Protein AF-A0A3M1UAF1-F1 (afdb_monomer_lite)

Secondary structure (DSSP, 8-state):
-PPPEESSSSTTSPEEE-SS-EEETTTEEEETTEEEEEEE-SS-EEEEE-TTS-EEEEEEE-TTS-EEEEEE---SS--TTGGGT-EEETTTTEEEETTEEEEPPPP-

pLDDT: mean 83.95, std 17.04, range [37.44, 98.62]

Structure (mmCIF, N/CA/C/O backbone):
data_AF-A0A3M1UAF1-F1
#
_entry.id   AF-A0A3M1UAF1-F1
#
loop_
_atom_site.group_PDB
_atom_site.id
_atom_site.type_symbol
_atom_site.label_atom_id
_atom_site.label_alt_id
_atom_site.label_comp_id
_atom_site.label_asym_id
_atom_site.label_entity_id
_atom_site.label_seq_id
_atom_site.pdbx_PDB_ins_code
_atom_site.Cartn_x
_atom_site.Cartn_y
_atom_site.Cartn_z
_atom_site.occupancy
_atom_site.B_iso_or_equiv
_atom_site.auth_seq_id
_atom_site.auth_comp_id
_atom_site.auth_asym_id
_atom_site.auth_atom_id
_atom_site.pdbx_PDB_model_num
ATOM 1 N N . THR A 1 1 ? 6.257 -16.976 -0.285 1.00 56.66 1 THR A N 1
ATOM 2 C CA . THR A 1 1 ? 7.439 -16.111 -0.094 1.00 56.66 1 THR A CA 1
ATOM 3 C C . THR A 1 1 ? 7.400 -14.972 -1.084 1.00 56.66 1 THR A C 1
ATOM 5 O O . THR A 1 1 ? 7.492 -15.222 -2.279 1.00 56.66 1 THR A O 1
ATOM 8 N N . THR A 1 2 ? 7.241 -13.743 -0.602 1.00 72.31 2 THR A N 1
ATOM 9 C CA . THR A 1 2 ? 7.283 -12.534 -1.438 1.00 72.31 2 THR A CA 1
ATOM 10 C C . THR A 1 2 ? 8.736 -12.099 -1.635 1.00 72.31 2 THR A C 1
ATOM 12 O O . THR A 1 2 ? 9.455 -11.899 -0.656 1.00 72.31 2 THR A O 1
ATOM 15 N N . THR A 1 3 ? 9.180 -11.955 -2.885 1.00 83.88 3 THR A N 1
ATOM 16 C CA . THR A 1 3 ? 10.524 -11.450 -3.217 1.00 83.88 3 THR A CA 1
ATOM 17 C C . THR A 1 3 ? 10.426 -9.987 -3.621 1.00 83.88 3 THR A C 1
ATOM 19 O O . THR A 1 3 ? 9.694 -9.664 -4.550 1.00 83.88 3 THR A O 1
ATOM 22 N N . TYR A 1 4 ? 11.177 -9.116 -2.946 1.00 88.12 4 TYR A N 1
ATOM 23 C CA . TYR A 1 4 ? 11.185 -7.675 -3.204 1.00 88.12 4 TYR A CA 1
ATOM 24 C C . TYR A 1 4 ? 12.407 -7.252 -4.023 1.00 88.12 4 TYR A C 1
ATOM 26 O O . TYR A 1 4 ? 13.543 -7.514 -3.626 1.00 88.12 4 TYR A O 1
ATOM 34 N N . LEU A 1 5 ? 12.176 -6.525 -5.117 1.00 92.50 5 LEU A N 1
ATOM 35 C CA . LEU A 1 5 ? 13.202 -5.792 -5.854 1.00 92.50 5 LEU A CA 1
ATOM 36 C C . LEU A 1 5 ? 13.309 -4.375 -5.283 1.00 92.50 5 LEU A C 1
ATOM 38 O O . LEU A 1 5 ? 12.310 -3.657 -5.186 1.00 92.50 5 LEU A O 1
ATOM 42 N N . ARG A 1 6 ? 14.522 -3.962 -4.914 1.00 93.38 6 ARG A N 1
ATOM 43 C CA . ARG A 1 6 ? 14.787 -2.667 -4.275 1.00 93.38 6 ARG A CA 1
ATOM 44 C C . ARG A 1 6 ? 15.761 -1.828 -5.084 1.00 93.38 6 ARG A C 1
ATOM 46 O O . ARG A 1 6 ? 16.711 -2.354 -5.657 1.00 93.38 6 ARG A O 1
ATOM 53 N N . ASN A 1 7 ? 15.548 -0.516 -5.070 1.00 92.25 7 ASN A N 1
ATOM 54 C CA . ASN A 1 7 ? 16.503 0.452 -5.591 1.00 92.25 7 ASN A CA 1
ATOM 55 C C . ASN A 1 7 ? 17.486 0.860 -4.483 1.00 92.25 7 ASN A C 1
ATOM 57 O O . ASN A 1 7 ? 17.288 1.861 -3.794 1.00 92.25 7 ASN A O 1
ATOM 61 N N . GLY A 1 8 ? 18.510 0.034 -4.273 1.00 90.31 8 GLY A N 1
ATOM 62 C CA . GLY A 1 8 ? 19.565 0.262 -3.287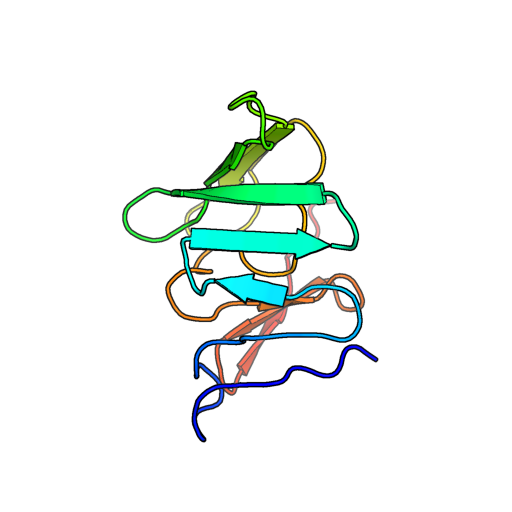 1.00 90.31 8 GLY A CA 1
ATOM 63 C C . GLY A 1 8 ? 19.866 -0.966 -2.433 1.00 90.31 8 GLY A C 1
ATOM 64 O O . GLY A 1 8 ? 19.181 -1.983 -2.498 1.00 90.31 8 GLY A O 1
ATOM 65 N N . THR A 1 9 ? 20.911 -0.859 -1.615 1.00 85.25 9 THR A N 1
ATOM 66 C CA . THR A 1 9 ? 21.438 -1.961 -0.790 1.00 85.25 9 THR A CA 1
ATOM 67 C C . THR A 1 9 ? 20.886 -1.981 0.637 1.00 85.25 9 THR A C 1
ATOM 69 O O . THR A 1 9 ? 21.045 -2.969 1.349 1.00 85.25 9 THR A O 1
ATOM 72 N N . SER A 1 10 ? 20.231 -0.900 1.072 1.00 85.38 10 SER A N 1
ATOM 73 C CA . SER A 1 10 ? 19.632 -0.809 2.406 1.00 85.38 10 SER A CA 1
ATOM 74 C C . SER A 1 10 ? 18.395 -1.702 2.535 1.00 85.38 10 SER A C 1
ATOM 76 O O . SER A 1 10 ? 17.584 -1.813 1.618 1.00 85.38 10 SER A O 1
ATOM 78 N N . VAL A 1 11 ? 18.172 -2.267 3.722 1.00 80.12 11 VAL A N 1
ATOM 79 C CA . VAL A 1 11 ? 16.952 -3.033 4.043 1.00 80.12 11 VAL A CA 1
ATOM 80 C C . VAL A 1 11 ? 15.676 -2.184 4.010 1.00 80.12 11 VAL A C 1
ATOM 82 O O . VAL A 1 11 ? 14.580 -2.719 3.862 1.00 80.12 11 VAL A O 1
ATOM 85 N N . VAL A 1 12 ? 15.808 -0.858 4.111 1.00 84.06 12 VAL A N 1
ATOM 86 C CA . VAL A 1 12 ? 14.712 0.110 3.928 1.00 84.06 12 VAL A CA 1
ATOM 87 C C . VAL A 1 12 ? 14.792 0.825 2.580 1.00 84.06 12 VAL A C 1
ATOM 89 O O . VAL A 1 12 ? 14.063 1.787 2.355 1.00 84.06 12 VAL A O 1
ATOM 92 N N . ALA A 1 13 ? 15.659 0.364 1.670 1.00 89.50 13 ALA A N 1
ATOM 93 C CA . ALA A 1 13 ? 15.721 0.916 0.326 1.00 89.50 13 ALA A CA 1
ATOM 94 C C . ALA A 1 13 ? 14.343 0.803 -0.348 1.00 89.50 13 ALA A C 1
ATOM 96 O O . ALA A 1 13 ? 13.652 -0.212 -0.140 1.00 89.50 13 ALA A O 1
ATOM 97 N N . PRO A 1 14 ? 13.955 1.814 -1.149 1.00 91.75 14 PRO A N 1
ATOM 98 C CA . PRO A 1 14 ? 12.681 1.830 -1.844 1.00 91.75 14 PRO A CA 1
ATOM 99 C C . PRO A 1 14 ? 12.443 0.528 -2.605 1.00 91.75 14 PRO A C 1
ATOM 101 O O . PRO A 1 14 ? 13.267 0.111 -3.421 1.00 91.75 14 PRO A O 1
ATOM 104 N N . VAL A 1 15 ? 11.315 -0.120 -2.326 1.00 92.56 15 VAL A N 1
ATOM 105 C CA . VAL A 1 15 ? 10.859 -1.284 -3.087 1.00 92.56 15 VAL A CA 1
ATOM 106 C C . VAL A 1 15 ? 10.242 -0.776 -4.379 1.00 92.56 15 VAL A C 1
ATOM 108 O O . VAL A 1 15 ? 9.367 0.081 -4.339 1.00 92.56 15 VAL A O 1
ATOM 111 N N . ILE A 1 16 ? 10.703 -1.303 -5.509 1.00 95.19 16 ILE A N 1
ATOM 112 C CA . ILE A 1 16 ? 10.212 -0.939 -6.844 1.00 95.19 16 ILE A CA 1
ATOM 113 C C . ILE A 1 16 ? 9.334 -2.034 -7.454 1.00 95.19 16 ILE A C 1
ATOM 115 O O . ILE A 1 16 ? 8.499 -1.743 -8.308 1.00 95.19 16 ILE A O 1
ATOM 119 N N . ALA A 1 17 ? 9.464 -3.279 -6.989 1.00 94.88 17 ALA A N 1
ATOM 120 C CA . ALA A 1 17 ? 8.571 -4.370 -7.366 1.00 94.88 17 ALA A CA 1
ATOM 121 C C . ALA A 1 17 ? 8.558 -5.494 -6.320 1.00 94.88 17 ALA A C 1
ATOM 123 O O . ALA A 1 17 ? 9.515 -5.662 -5.560 1.00 94.88 17 ALA A O 1
ATOM 124 N N . ASP A 1 18 ? 7.491 -6.286 -6.328 1.00 92.75 18 ASP A N 1
ATOM 125 C CA . ASP A 1 18 ? 7.437 -7.620 -5.734 1.00 92.75 18 ASP A CA 1
ATOM 126 C C . ASP A 1 18 ? 6.875 -8.648 -6.732 1.00 92.75 18 ASP A C 1
ATOM 128 O O . ASP A 1 18 ? 6.740 -8.359 -7.921 1.00 92.75 18 ASP A O 1
ATOM 132 N N . SER A 1 19 ? 6.559 -9.862 -6.272 1.00 90.81 19 SER A N 1
ATOM 133 C CA . SER A 1 19 ? 6.025 -10.930 -7.127 1.00 90.81 19 SER A CA 1
ATOM 134 C C . SER A 1 19 ? 4.641 -10.646 -7.731 1.00 90.81 19 SER A C 1
ATOM 136 O O . SER A 1 19 ? 4.202 -11.403 -8.591 1.00 90.81 19 SER A O 1
ATOM 138 N N . GLY A 1 20 ? 3.932 -9.602 -7.293 1.00 91.69 20 GLY A N 1
ATOM 139 C CA . GLY A 1 20 ? 2.594 -9.253 -7.772 1.00 91.69 20 GLY A CA 1
ATOM 140 C C . GLY A 1 20 ? 2.358 -7.773 -8.085 1.00 91.69 20 GLY A C 1
ATOM 141 O O . GLY A 1 20 ? 1.349 -7.471 -8.719 1.00 91.69 20 GLY A O 1
ATOM 142 N N . ALA A 1 21 ? 3.229 -6.851 -7.677 1.00 95.44 21 ALA A N 1
ATOM 143 C CA . ALA A 1 21 ? 3.038 -5.421 -7.889 1.00 95.44 21 ALA A CA 1
ATOM 144 C C . ALA A 1 21 ? 4.323 -4.677 -8.267 1.00 95.44 21 ALA A C 1
ATOM 146 O O . ALA A 1 21 ? 5.425 -5.022 -7.845 1.00 95.44 21 ALA A O 1
ATOM 147 N N . THR A 1 22 ? 4.152 -3.601 -9.035 1.00 97.06 22 THR A N 1
ATOM 148 C CA . THR A 1 22 ? 5.169 -2.566 -9.261 1.00 97.06 22 THR A CA 1
ATOM 149 C C . THR A 1 22 ? 4.838 -1.338 -8.429 1.00 97.06 22 THR A C 1
ATOM 151 O O . THR A 1 22 ? 3.672 -0.942 -8.361 1.00 97.06 22 THR A O 1
ATOM 154 N N . TYR A 1 23 ? 5.851 -0.702 -7.852 1.00 96.31 23 TYR A N 1
ATOM 155 C CA . TYR A 1 23 ? 5.685 0.403 -6.915 1.00 96.31 23 TYR A CA 1
ATOM 156 C C . TYR A 1 23 ? 6.307 1.687 -7.460 1.00 96.31 23 TYR A C 1
ATOM 158 O O . TYR A 1 23 ? 7.432 1.681 -7.956 1.00 96.31 23 TYR A O 1
ATOM 166 N N . THR A 1 24 ? 5.591 2.801 -7.300 1.00 96.56 24 THR A N 1
ATOM 167 C CA . THR A 1 24 ? 6.194 4.138 -7.265 1.00 96.56 24 THR A CA 1
ATOM 168 C C . THR A 1 24 ? 6.369 4.482 -5.788 1.00 96.56 24 THR A C 1
ATOM 170 O O . THR A 1 24 ? 5.372 4.789 -5.124 1.00 96.56 24 THR A O 1
ATOM 173 N N . PRO A 1 25 ? 7.587 4.360 -5.225 1.00 93.12 25 PRO A N 1
ATOM 174 C CA . PRO A 1 25 ? 7.779 4.372 -3.782 1.00 93.12 25 PRO A CA 1
ATOM 175 C C . PRO A 1 25 ? 7.172 5.600 -3.112 1.00 93.12 25 PRO A C 1
ATOM 177 O O . PRO A 1 25 ? 7.459 6.738 -3.473 1.00 93.12 25 PRO A O 1
ATOM 180 N N . GLY A 1 26 ? 6.319 5.345 -2.125 1.00 92.00 26 GLY A N 1
ATOM 181 C CA . GLY A 1 26 ? 5.642 6.377 -1.353 1.00 92.00 26 GLY A CA 1
ATOM 182 C C . GLY A 1 26 ? 4.519 7.128 -2.079 1.00 92.00 26 GLY A C 1
ATOM 183 O O . GLY A 1 26 ? 3.992 8.082 -1.515 1.00 92.00 26 GLY A O 1
ATOM 184 N N . VAL A 1 27 ? 4.155 6.705 -3.293 1.00 95.69 27 VAL A N 1
ATOM 185 C CA . VAL A 1 27 ? 3.109 7.332 -4.114 1.00 95.69 27 VAL A CA 1
ATOM 186 C C . VAL A 1 27 ? 2.010 6.334 -4.460 1.00 95.69 27 VAL A C 1
ATOM 188 O O . VAL A 1 27 ? 0.833 6.623 -4.261 1.00 95.69 27 VAL A O 1
ATOM 191 N N . SER A 1 28 ? 2.366 5.169 -5.002 1.00 97.31 28 SER A N 1
ATOM 192 C CA . SER A 1 28 ? 1.376 4.212 -5.497 1.00 97.31 28 SER A CA 1
ATOM 193 C C . SER A 1 28 ? 1.940 2.809 -5.695 1.00 97.31 28 SER A C 1
ATOM 195 O O . SER A 1 28 ? 3.154 2.599 -5.781 1.00 97.31 28 SER A O 1
ATOM 197 N N . GLU A 1 29 ? 1.032 1.851 -5.849 1.00 97.56 29 GLU A N 1
ATOM 198 C CA . GLU A 1 29 ? 1.318 0.542 -6.430 1.00 97.56 29 GLU A CA 1
ATOM 199 C C . GLU A 1 29 ? 0.391 0.239 -7.601 1.00 97.56 29 GLU A C 1
ATOM 201 O O . GLU A 1 29 ? -0.715 0.778 -7.715 1.00 97.56 29 GLU A O 1
ATOM 206 N N . ARG A 1 30 ? 0.832 -0.696 -8.439 1.00 97.88 30 ARG A N 1
ATOM 207 C CA . ARG A 1 30 ? 0.023 -1.296 -9.491 1.00 97.88 30 ARG A CA 1
ATOM 208 C C . ARG A 1 30 ? 0.137 -2.813 -9.446 1.00 97.88 30 ARG A C 1
ATOM 210 O O . ARG A 1 30 ? 1.233 -3.351 -9.588 1.00 97.88 30 ARG A O 1
ATOM 217 N N . ARG A 1 31 ? -1.005 -3.485 -9.291 1.00 95.50 31 ARG A N 1
ATOM 218 C CA . ARG A 1 31 ? -1.156 -4.947 -9.264 1.00 95.50 31 ARG A CA 1
ATOM 219 C C . ARG A 1 31 ? -2.010 -5.366 -10.457 1.00 95.50 31 ARG A C 1
ATOM 221 O O . ARG A 1 31 ? -3.215 -5.120 -10.490 1.00 95.50 31 ARG A O 1
ATOM 228 N N . GLY A 1 32 ? -1.373 -5.930 -11.483 1.00 94.50 32 GLY A N 1
ATOM 229 C CA . GLY A 1 32 ? -2.018 -6.147 -12.782 1.00 94.50 32 GLY A CA 1
ATOM 230 C C . GLY A 1 32 ? -2.450 -4.822 -13.426 1.00 94.50 32 GLY A C 1
ATOM 231 O O . GLY A 1 32 ? -1.617 -3.956 -13.695 1.00 94.50 32 GLY A O 1
ATOM 232 N N . SER A 1 33 ? -3.750 -4.649 -13.675 1.00 94.75 33 SER A N 1
ATOM 233 C CA . SER A 1 33 ? -4.321 -3.402 -14.208 1.00 94.75 33 SER A CA 1
ATOM 234 C C . SER A 1 33 ? -4.755 -2.403 -13.129 1.00 94.75 33 SER A C 1
ATOM 236 O O . SER A 1 33 ? -4.991 -1.243 -13.459 1.00 94.75 33 SER A O 1
ATOM 238 N N . ALA A 1 34 ? -4.837 -2.816 -11.861 1.00 96.62 34 ALA A N 1
ATOM 239 C CA . ALA A 1 34 ? -5.350 -1.986 -10.777 1.00 96.62 34 ALA A CA 1
ATOM 240 C C . ALA A 1 34 ? -4.242 -1.137 -10.137 1.00 96.62 34 ALA A C 1
ATOM 242 O 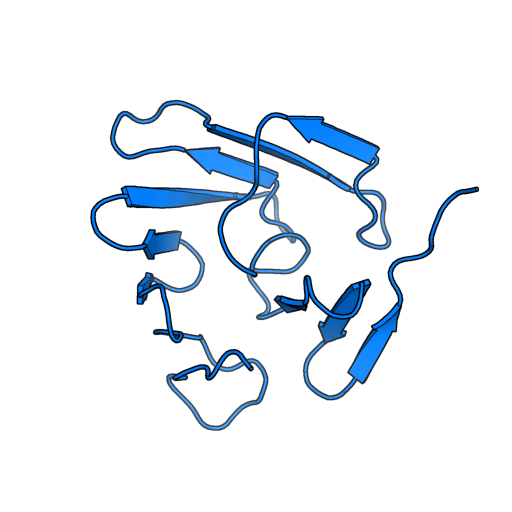O . ALA A 1 34 ? -3.270 -1.682 -9.613 1.00 96.62 34 ALA A O 1
ATOM 243 N N . SER A 1 35 ? -4.421 0.187 -10.135 1.00 97.75 35 SER A N 1
ATOM 244 C CA . SER A 1 35 ? -3.548 1.140 -9.433 1.00 97.75 35 SER A CA 1
ATOM 245 C C . SER A 1 35 ? -4.193 1.618 -8.138 1.00 97.75 35 SER A C 1
ATOM 247 O O . SER A 1 35 ? -5.393 1.917 -8.135 1.00 97.75 35 SER A O 1
ATOM 249 N N . ARG A 1 36 ? -3.402 1.677 -7.059 1.00 98.19 36 ARG A N 1
ATOM 250 C CA . ARG A 1 36 ? -3.770 2.194 -5.727 1.00 98.19 36 ARG A CA 1
ATOM 251 C C . ARG A 1 36 ? -2.804 3.320 -5.383 1.00 98.19 36 ARG A C 1
ATOM 253 O O . ARG A 1 36 ? -1.593 3.116 -5.433 1.00 98.19 36 ARG A O 1
ATOM 260 N N . PHE A 1 37 ? -3.336 4.495 -5.074 1.00 98.31 37 PHE A N 1
ATOM 261 C CA . PHE A 1 37 ? -2.556 5.682 -4.719 1.00 98.31 37 PHE A CA 1
ATOM 262 C C . PHE A 1 37 ? -2.609 5.896 -3.215 1.00 98.31 37 PHE A C 1
ATOM 264 O O . PHE A 1 37 ? -3.684 5.807 -2.630 1.00 98.31 37 PHE A O 1
ATOM 271 N N . TYR A 1 38 ? -1.456 6.145 -2.604 1.00 97.44 38 TYR A N 1
ATOM 272 C CA . TYR A 1 38 ? -1.312 6.231 -1.159 1.00 97.44 38 TYR A CA 1
ATOM 273 C C . TYR A 1 38 ? -1.461 7.671 -0.674 1.00 97.44 38 TYR A C 1
ATOM 275 O O . TYR A 1 38 ? -0.737 8.562 -1.118 1.00 97.44 38 TYR A O 1
ATOM 283 N N . HIS A 1 39 ? -2.335 7.875 0.308 1.00 96.81 39 HIS A N 1
ATOM 284 C CA . HIS A 1 39 ? -2.500 9.144 1.013 1.00 96.81 39 HIS A CA 1
ATOM 285 C C . HIS A 1 39 ? -2.166 8.945 2.480 1.00 96.81 39 HIS A C 1
ATOM 287 O O . HIS A 1 39 ? -2.412 7.881 3.054 1.00 96.81 39 HIS A O 1
ATOM 293 N N . GLY A 1 40 ? -1.536 9.943 3.086 1.00 94.31 40 GLY A N 1
ATOM 294 C CA . GLY A 1 40 ? -0.908 9.758 4.380 1.00 94.31 40 GLY A CA 1
ATOM 295 C C . GLY A 1 40 ? -0.772 11.024 5.196 1.00 94.31 40 GLY A C 1
ATOM 296 O O . GLY A 1 40 ? -0.671 12.126 4.657 1.00 94.31 40 GLY A O 1
ATOM 297 N N . ASP A 1 41 ? -0.689 10.817 6.504 1.00 89.44 41 ASP A N 1
ATOM 298 C CA . ASP A 1 41 ? -0.205 11.815 7.443 1.00 89.44 41 ASP A CA 1
ATOM 299 C C . ASP A 1 41 ? 1.335 11.948 7.339 1.00 89.44 41 ASP A C 1
ATOM 301 O O . ASP A 1 41 ? 1.986 11.451 6.407 1.00 89.44 41 ASP A O 1
ATOM 305 N N . ILE A 1 42 ? 1.946 12.653 8.291 1.00 86.81 42 ILE A N 1
ATOM 306 C CA . ILE A 1 42 ? 3.403 12.857 8.341 1.00 86.81 42 ILE A CA 1
ATOM 307 C C . ILE A 1 42 ? 4.165 11.519 8.362 1.00 86.81 42 ILE A C 1
ATOM 309 O O . ILE A 1 42 ? 5.258 11.415 7.803 1.00 86.81 42 ILE A O 1
ATOM 313 N N . LYS A 1 43 ? 3.598 10.488 8.988 1.00 87.12 43 LYS A N 1
ATOM 314 C CA . LYS A 1 43 ? 4.248 9.214 9.280 1.00 87.12 43 LYS A CA 1
ATOM 315 C C . LYS A 1 43 ? 3.663 8.012 8.536 1.00 87.12 43 LYS A C 1
ATOM 317 O O . LYS A 1 43 ? 4.416 7.111 8.162 1.00 87.12 43 LYS A O 1
ATOM 322 N N . ASN A 1 44 ? 2.351 7.950 8.360 1.00 91.12 44 ASN A N 1
ATOM 323 C CA . ASN A 1 44 ? 1.633 6.750 7.942 1.00 91.12 44 ASN A CA 1
ATOM 324 C C . ASN A 1 44 ? 0.865 6.996 6.652 1.00 91.12 44 ASN A C 1
ATOM 326 O O . ASN A 1 44 ? 0.356 8.092 6.435 1.00 91.12 44 ASN A O 1
ATOM 330 N N . PHE A 1 45 ? 0.708 5.951 5.844 1.00 94.94 45 PHE A N 1
ATOM 331 C CA . PHE A 1 45 ? -0.370 5.934 4.865 1.00 94.94 45 PHE A CA 1
ATOM 332 C C . PHE A 1 45 ? -1.665 5.511 5.554 1.00 94.94 45 PHE A C 1
ATOM 334 O O . PHE A 1 45 ? -1.693 4.502 6.264 1.00 94.94 45 PHE A O 1
ATOM 341 N N . VAL A 1 46 ? -2.706 6.317 5.369 1.00 96.06 46 VAL A N 1
ATOM 342 C CA . VAL A 1 46 ? -4.009 6.175 6.025 1.00 96.06 46 VAL A CA 1
ATOM 343 C C . VAL A 1 46 ? -5.140 5.959 5.031 1.00 96.06 46 VAL A C 1
ATOM 345 O O . VAL A 1 46 ? -6.177 5.447 5.427 1.00 96.06 46 VAL A O 1
ATOM 348 N N . GLU A 1 47 ? -4.961 6.272 3.745 1.00 97.62 47 GLU A N 1
ATOM 349 C CA . GLU A 1 47 ? -5.996 6.051 2.729 1.00 97.62 47 GLU A CA 1
ATOM 350 C C . GLU A 1 47 ? -5.407 5.576 1.398 1.00 97.62 47 GLU A C 1
ATOM 352 O O . GLU A 1 47 ? -4.254 5.862 1.060 1.00 97.62 47 GLU A O 1
ATOM 357 N N . GLN A 1 48 ? -6.230 4.855 0.637 1.00 98.31 48 GLN A N 1
ATOM 358 C CA . GLN A 1 48 ? -5.971 4.478 -0.745 1.00 98.31 48 GLN A CA 1
ATOM 359 C C . GLN A 1 48 ? -7.096 4.941 -1.650 1.00 98.31 48 GLN A C 1
ATOM 361 O O . GLN A 1 48 ? -8.264 4.669 -1.371 1.00 98.31 48 GLN A O 1
ATOM 366 N N . THR A 1 49 ? -6.731 5.539 -2.781 1.00 98.62 49 THR A N 1
ATOM 367 C CA . THR A 1 49 ? -7.671 5.776 -3.880 1.00 98.62 49 THR A CA 1
ATOM 368 C C . THR A 1 49 ? -7.386 4.877 -5.074 1.00 98.62 49 THR A C 1
ATOM 370 O O . THR A 1 49 ? -6.245 4.465 -5.303 1.00 98.62 49 THR A O 1
ATOM 373 N N . ASP A 1 50 ? -8.419 4.573 -5.856 1.00 98.25 50 ASP A N 1
ATOM 374 C CA . ASP A 1 50 ? -8.266 3.928 -7.159 1.00 98.25 50 ASP A CA 1
ATOM 375 C C . ASP A 1 50 ? -7.957 4.932 -8.286 1.00 98.25 50 ASP A C 1
ATOM 377 O O . ASP A 1 50 ? -7.746 6.124 -8.056 1.00 98.25 50 ASP A O 1
ATOM 381 N N . SER A 1 51 ? -7.917 4.446 -9.530 1.00 97.50 51 SER A N 1
ATOM 382 C CA . SER A 1 51 ? -7.660 5.264 -10.722 1.00 97.50 51 SER A CA 1
ATOM 383 C C . SER A 1 51 ? -8.754 6.281 -11.050 1.00 97.50 51 SER A C 1
ATOM 385 O O . SER A 1 51 ? -8.504 7.178 -11.847 1.00 97.50 51 SER A O 1
ATOM 387 N N . SER A 1 52 ? -9.946 6.151 -10.467 1.00 97.69 52 SER A N 1
ATOM 388 C CA . SER A 1 52 ? -11.033 7.130 -10.580 1.00 97.69 52 SER A CA 1
ATOM 389 C C . SER A 1 52 ? -11.036 8.157 -9.440 1.00 97.69 52 SER A C 1
ATOM 391 O O . SER A 1 52 ? -11.909 9.022 -9.387 1.00 97.69 52 SER A O 1
ATOM 393 N N . GLY A 1 53 ? -10.059 8.077 -8.530 1.00 97.44 53 GLY A N 1
ATOM 394 C CA . GLY A 1 53 ? -9.934 8.962 -7.373 1.00 97.44 53 GLY A CA 1
ATOM 395 C C . GLY A 1 53 ? -10.884 8.617 -6.226 1.00 97.44 53 GLY A C 1
ATOM 396 O O . GLY A 1 53 ? -10.962 9.378 -5.267 1.00 97.44 53 GLY A O 1
ATOM 397 N N . GLN A 1 54 ? -11.592 7.486 -6.294 1.00 98.25 54 GLN A N 1
ATOM 398 C CA . GLN A 1 54 ? -12.470 7.046 -5.211 1.00 98.25 54 GLN A CA 1
ATOM 399 C C . GLN A 1 54 ? -11.651 6.420 -4.089 1.00 98.25 54 GLN A C 1
ATOM 401 O O . GLN A 1 54 ? -10.746 5.628 -4.359 1.00 98.25 54 GLN A O 1
ATOM 406 N N . ILE A 1 55 ? -11.976 6.753 -2.837 1.00 98.25 55 ILE A N 1
ATOM 407 C CA . ILE A 1 55 ? -11.368 6.118 -1.662 1.00 98.25 55 ILE A CA 1
ATOM 408 C C . ILE A 1 55 ? -11.855 4.669 -1.601 1.00 98.25 55 ILE A C 1
ATOM 410 O O . ILE A 1 55 ? -13.049 4.409 -1.472 1.00 98.25 55 ILE A O 1
ATOM 414 N N . VAL A 1 56 ? -10.920 3.726 -1.694 1.00 98.12 56 VAL A N 1
ATOM 415 C CA . VAL A 1 56 ? -11.188 2.277 -1.681 1.00 98.12 56 VAL A CA 1
ATOM 416 C C . VAL A 1 56 ? -10.715 1.592 -0.404 1.00 98.12 56 VAL A C 1
ATOM 418 O O . VAL A 1 56 ? -11.125 0.467 -0.126 1.00 98.12 56 VAL A O 1
ATOM 421 N N . SER A 1 57 ? -9.861 2.251 0.380 1.00 97.50 57 SER A N 1
ATOM 422 C CA . SER A 1 57 ? -9.507 1.801 1.722 1.00 97.50 57 SER A CA 1
ATOM 423 C C . SER A 1 57 ? -9.087 2.975 2.597 1.00 97.50 57 SER A C 1
ATOM 425 O O . SER A 1 57 ? -8.432 3.900 2.118 1.00 97.50 57 SER A O 1
ATOM 427 N N . SER A 1 58 ? -9.428 2.913 3.882 1.00 96.69 58 SER A N 1
ATOM 428 C CA . SER A 1 58 ? -8.923 3.823 4.909 1.00 96.69 58 SER A CA 1
ATOM 429 C C . SER A 1 58 ? -8.527 3.062 6.171 1.00 96.69 58 SER A C 1
ATOM 431 O O . SER A 1 58 ? -9.064 1.990 6.452 1.00 96.69 58 SER A O 1
ATOM 433 N N . GLN A 1 59 ? -7.570 3.599 6.923 1.00 94.12 59 GLN A N 1
ATOM 434 C CA . GLN A 1 59 ? -7.057 3.043 8.170 1.00 94.12 59 GLN A C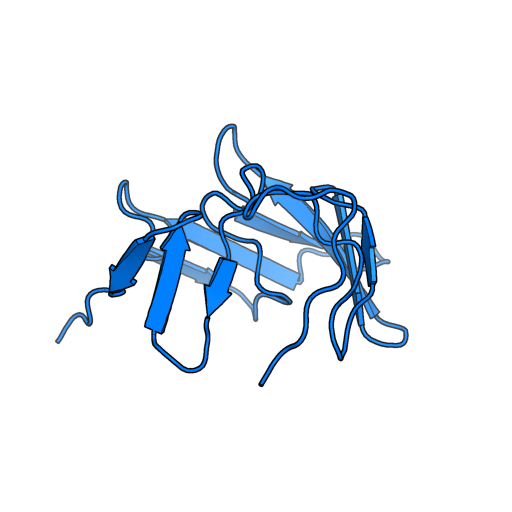A 1
ATOM 435 C C . GLN A 1 59 ? -6.675 4.165 9.135 1.00 94.12 59 GLN A C 1
ATOM 437 O O . GLN A 1 59 ? -6.020 5.134 8.761 1.00 94.12 59 GLN A O 1
ATOM 442 N N . GLN A 1 60 ? -7.025 3.993 10.403 1.00 92.81 60 GLN A N 1
ATOM 443 C CA . GLN A 1 60 ? -6.532 4.795 11.516 1.00 92.81 60 GLN A CA 1
ATOM 444 C C . GLN A 1 60 ? -5.753 3.889 12.450 1.00 92.81 60 GLN A C 1
ATOM 446 O O . GLN A 1 60 ? -6.192 2.772 12.711 1.00 92.81 60 GLN A O 1
ATOM 451 N N . TYR A 1 61 ? -4.635 4.373 12.982 1.00 89.38 61 TYR A N 1
ATOM 452 C CA . TYR A 1 61 ? -3.770 3.593 13.861 1.00 89.38 61 TYR A CA 1
ATOM 453 C C . TYR A 1 61 ? -3.626 4.255 15.222 1.00 89.38 61 TYR A C 1
ATOM 455 O O . TYR A 1 61 ? -3.629 5.482 15.331 1.00 89.38 61 TYR A O 1
ATOM 463 N N . ASP A 1 62 ? -3.410 3.435 16.243 1.00 87.38 62 ASP A N 1
ATOM 464 C CA . ASP A 1 62 ? -2.828 3.908 17.490 1.00 87.38 62 ASP A CA 1
ATOM 465 C C . ASP A 1 62 ? -1.347 4.310 17.306 1.00 87.38 62 ASP A C 1
ATOM 467 O O . ASP A 1 62 ? -0.736 4.163 16.236 1.00 87.38 62 ASP A O 1
ATOM 471 N N . ALA A 1 63 ? -0.731 4.799 18.384 1.00 84.06 63 ALA A N 1
ATOM 472 C CA . ALA A 1 63 ? 0.675 5.198 18.381 1.00 84.06 63 ALA A CA 1
ATOM 473 C C . ALA A 1 63 ? 1.638 4.051 18.001 1.00 84.06 63 ALA A C 1
ATOM 475 O O . ALA A 1 63 ? 2.741 4.314 17.518 1.00 84.06 63 ALA A O 1
ATOM 476 N N . PHE A 1 64 ? 1.227 2.790 18.156 1.00 82.25 64 PHE A N 1
ATOM 477 C CA . PHE A 1 64 ? 2.045 1.587 17.978 1.00 82.25 64 PHE A CA 1
ATOM 478 C C . PHE A 1 64 ? 1.783 0.837 16.664 1.00 82.25 64 PHE A C 1
ATOM 480 O O . PHE A 1 64 ? 2.441 -0.180 16.403 1.00 82.25 64 PHE A O 1
ATOM 487 N N . GLY A 1 65 ? 0.872 1.344 15.832 1.00 80.94 65 GLY A N 1
ATOM 488 C CA . GLY A 1 65 ? 0.553 0.811 14.510 1.00 80.94 65 GLY A CA 1
ATOM 489 C C . GLY A 1 65 ? -0.539 -0.243 14.481 1.00 80.94 65 GLY A C 1
ATOM 490 O O . GLY A 1 65 ? -0.697 -0.909 13.459 1.00 80.94 65 GLY A O 1
ATOM 491 N N . ASN A 1 66 ? -1.301 -0.398 15.563 1.00 82.06 66 ASN A N 1
ATOM 492 C CA . ASN A 1 66 ? -2.490 -1.237 15.545 1.00 82.06 66 ASN A CA 1
ATOM 493 C C . ASN A 1 66 ? -3.653 -0.427 14.953 1.00 82.06 66 ASN A C 1
ATOM 495 O O . ASN A 1 66 ? -3.879 0.702 15.399 1.00 82.06 66 ASN A O 1
ATOM 499 N N . PRO A 1 67 ? -4.380 -0.944 13.947 1.00 84.81 67 PRO A N 1
ATOM 500 C CA . PRO A 1 67 ? -5.515 -0.224 13.404 1.00 84.81 67 PRO A CA 1
ATOM 501 C C . PRO A 1 67 ? -6.661 -0.185 14.417 1.00 84.81 67 PRO A C 1
ATOM 503 O O . PRO A 1 67 ? -7.079 -1.217 14.933 1.00 84.81 67 PRO A O 1
ATOM 506 N N . VAL A 1 68 ? -7.156 1.020 14.682 1.00 92.06 68 VAL A N 1
ATOM 507 C CA . VAL A 1 68 ? -8.296 1.298 15.570 1.00 92.06 68 VAL A CA 1
ATOM 508 C C . VAL A 1 68 ? -9.602 1.466 14.792 1.00 92.06 68 VAL A C 1
ATOM 510 O O . VAL A 1 68 ? -10.684 1.341 15.354 1.00 92.06 68 VAL A O 1
ATOM 513 N N . SER A 1 69 ? -9.504 1.744 13.490 1.00 92.31 69 SER A N 1
ATOM 514 C CA . SER A 1 69 ? -10.627 1.823 12.558 1.00 92.31 69 SER A CA 1
ATOM 515 C C . SER A 1 69 ? -10.123 1.590 11.136 1.00 92.31 69 SER A C 1
ATOM 51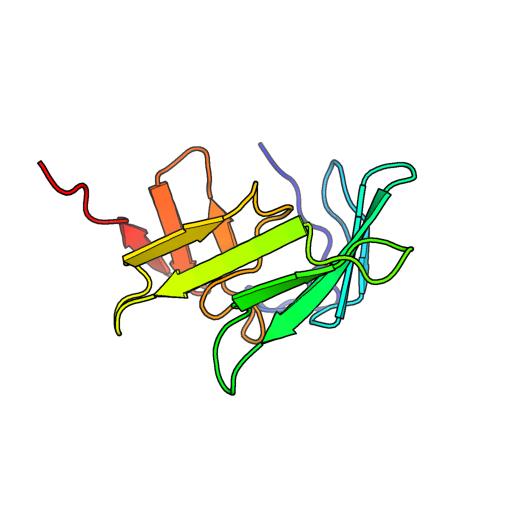7 O O . SER A 1 69 ? -9.009 2.001 10.800 1.00 92.31 69 SER A O 1
ATOM 519 N N . SER A 1 70 ? -10.922 0.934 10.296 1.00 93.50 70 SER A N 1
ATOM 520 C CA . SER A 1 70 ? -10.590 0.726 8.886 1.00 93.50 70 SER A CA 1
ATOM 521 C C . SER A 1 70 ? -11.825 0.532 8.017 1.00 93.50 70 SER A C 1
ATOM 523 O O . SER A 1 70 ? -12.813 -0.052 8.460 1.00 93.50 70 SER A O 1
ATOM 525 N N . THR A 1 71 ? -11.732 0.940 6.753 1.00 96.38 71 THR A N 1
ATOM 526 C CA . THR A 1 71 ? -12.710 0.614 5.707 1.00 96.38 71 THR A CA 1
ATOM 527 C C . THR A 1 71 ? -12.015 0.014 4.486 1.00 96.38 71 THR A C 1
ATOM 529 O O . THR A 1 71 ? -10.834 0.277 4.229 1.00 96.38 71 THR A O 1
ATOM 532 N N . GLY A 1 72 ? -12.752 -0.801 3.727 1.00 95.00 72 GLY A N 1
ATOM 533 C CA . GLY A 1 72 ? -12.225 -1.484 2.547 1.00 95.00 72 GLY A CA 1
ATOM 534 C C . GLY A 1 72 ? -11.086 -2.456 2.867 1.00 95.00 72 GLY A C 1
ATOM 535 O O . GLY A 1 72 ? -10.908 -2.890 4.004 1.00 95.00 72 GLY A O 1
ATOM 536 N N . THR A 1 73 ? -10.307 -2.807 1.847 1.00 92.88 73 THR A N 1
ATOM 537 C CA . THR A 1 73 ? -9.145 -3.694 1.988 1.00 92.88 73 THR A CA 1
ATOM 538 C C . THR A 1 73 ? -7.905 -2.985 1.478 1.00 92.88 73 THR A C 1
ATOM 540 O O . THR A 1 73 ? -7.850 -2.586 0.315 1.00 92.88 73 THR A O 1
ATOM 543 N N . TRP A 1 74 ? -6.906 -2.845 2.349 1.00 94.25 74 TRP A N 1
ATOM 544 C CA . TRP A 1 74 ? -5.632 -2.241 1.985 1.00 94.25 74 TRP A CA 1
ATOM 545 C C . TRP A 1 74 ? -4.875 -3.129 1.005 1.00 94.25 74 TRP A C 1
ATOM 547 O O . TRP A 1 74 ? -4.680 -4.320 1.253 1.00 94.25 74 TRP A O 1
ATOM 557 N N . SER A 1 75 ? -4.423 -2.545 -0.099 1.00 94.00 75 SER A N 1
ATOM 558 C CA . SER A 1 75 ? -3.500 -3.209 -1.012 1.00 94.00 75 SER A CA 1
ATOM 559 C C . SER A 1 75 ? -2.058 -2.982 -0.579 1.00 94.00 75 SER A C 1
ATOM 561 O O . SER A 1 75 ? -1.689 -1.882 -0.167 1.00 94.00 75 SER A O 1
ATOM 563 N N . GLY A 1 76 ? -1.242 -4.021 -0.738 1.00 91.12 76 GLY A N 1
ATOM 564 C CA . GLY A 1 76 ? 0.206 -3.931 -0.608 1.00 91.12 76 GLY A CA 1
ATOM 565 C C . GLY A 1 76 ? 0.712 -3.835 0.837 1.00 91.12 76 GLY A C 1
ATOM 566 O O . GLY A 1 76 ? -0.061 -3.742 1.789 1.00 91.12 76 GLY A O 1
ATOM 567 N N . PRO A 1 77 ? 2.040 -3.886 1.022 1.00 90.50 77 PRO A N 1
ATOM 568 C CA . PRO A 1 77 ? 2.649 -4.017 2.345 1.00 90.50 77 PRO A CA 1
ATOM 569 C C . PRO A 1 77 ? 2.930 -2.672 3.037 1.00 90.50 77 PRO A C 1
ATOM 571 O O . PRO A 1 77 ? 3.368 -2.655 4.186 1.00 90.50 77 PRO A O 1
ATOM 574 N N . PHE A 1 78 ? 2.743 -1.539 2.352 1.00 91.62 78 PHE A N 1
ATOM 575 C CA . PHE A 1 78 ? 3.141 -0.219 2.847 1.00 91.62 78 PHE A CA 1
ATOM 576 C C . PHE A 1 78 ? 1.944 0.534 3.418 1.00 91.62 78 PHE A C 1
ATOM 578 O O . PHE A 1 78 ? 1.162 1.106 2.667 1.00 91.62 78 PHE A O 1
ATOM 585 N N . ALA A 1 79 ? 1.822 0.555 4.745 1.00 91.00 79 ALA A N 1
ATOM 586 C CA . ALA A 1 79 ? 0.729 1.224 5.448 1.00 91.00 79 ALA A CA 1
ATOM 587 C C . ALA A 1 79 ? 1.282 2.103 6.590 1.00 91.00 79 ALA A C 1
ATOM 589 O O . ALA A 1 79 ? 1.926 3.130 6.338 1.00 91.00 79 ALA A O 1
ATOM 590 N N . TYR A 1 80 ? 1.122 1.683 7.847 1.00 91.19 80 TYR A N 1
ATOM 591 C CA . TYR A 1 80 ? 1.760 2.313 9.004 1.00 91.19 80 TYR A CA 1
ATOM 592 C C . TYR A 1 80 ? 3.287 2.406 8.838 1.00 91.19 80 TYR A C 1
ATOM 594 O O . TYR A 1 80 ? 3.971 1.398 8.667 1.00 91.19 80 TYR A O 1
ATOM 602 N N . GLY A 1 81 ? 3.834 3.627 8.885 1.00 88.31 81 GLY A N 1
ATOM 603 C CA . GLY A 1 81 ? 5.261 3.874 8.644 1.00 88.31 81 GLY A CA 1
ATOM 604 C C . GLY A 1 81 ? 5.745 3.559 7.219 1.00 88.31 81 GLY A C 1
ATOM 605 O O . GLY A 1 81 ? 6.955 3.524 6.990 1.00 88.31 81 GLY A O 1
ATOM 606 N N . GLY A 1 82 ? 4.843 3.322 6.258 1.00 86.75 82 GLY A N 1
ATOM 607 C CA . GLY A 1 82 ? 5.182 2.865 4.905 1.00 86.75 82 GLY A CA 1
ATOM 608 C C . GLY A 1 82 ? 6.127 3.808 4.154 1.00 86.75 82 GLY A C 1
ATOM 609 O O . GLY A 1 82 ? 7.025 3.343 3.454 1.00 86.75 82 GLY A O 1
ATOM 610 N N . ARG A 1 83 ? 6.018 5.127 4.385 1.00 85.75 83 ARG A N 1
ATOM 611 C CA . ARG A 1 83 ? 6.959 6.143 3.867 1.00 85.75 83 ARG A CA 1
ATOM 612 C C . ARG A 1 83 ? 8.415 5.899 4.275 1.00 85.75 83 ARG A C 1
ATOM 614 O O . ARG A 1 83 ? 9.319 6.295 3.551 1.00 85.75 83 ARG A O 1
ATOM 621 N N . PHE A 1 84 ? 8.641 5.229 5.403 1.00 86.88 84 PHE A N 1
ATOM 622 C CA . PHE A 1 84 ? 9.965 4.902 5.938 1.00 86.88 84 PHE A CA 1
ATOM 623 C C . PHE A 1 84 ? 10.382 3.451 5.652 1.00 86.88 84 PHE A C 1
ATOM 625 O O . PHE A 1 84 ? 11.309 2.931 6.273 1.00 86.88 84 PHE A O 1
ATOM 632 N N . GLY A 1 85 ? 9.688 2.778 4.729 1.00 82.25 85 GLY A N 1
ATOM 633 C CA . GLY A 1 85 ? 10.006 1.417 4.301 1.00 82.25 85 GLY A CA 1
ATOM 634 C C . GLY A 1 85 ? 9.463 0.319 5.214 1.00 82.25 85 GLY A C 1
ATOM 635 O O . GLY A 1 85 ? 9.873 -0.834 5.056 1.00 82.25 85 GLY A O 1
ATOM 636 N N . TYR A 1 86 ? 8.558 0.648 6.146 1.00 84.25 86 TYR A N 1
ATOM 637 C CA . TYR A 1 86 ? 7.922 -0.346 7.011 1.00 84.25 86 TYR A CA 1
ATOM 638 C C . TYR A 1 86 ? 6.979 -1.199 6.170 1.00 84.25 86 TYR A C 1
ATOM 640 O O . TYR A 1 86 ? 6.179 -0.674 5.395 1.00 84.25 86 TYR A O 1
ATOM 648 N N . GLN A 1 87 ? 7.107 -2.514 6.321 1.00 83.88 87 GLN A N 1
ATOM 649 C CA . GLN A 1 87 ? 6.331 -3.495 5.571 1.00 83.88 87 GLN A CA 1
ATOM 650 C C . GLN A 1 87 ? 5.539 -4.347 6.549 1.00 83.88 87 GLN A C 1
ATOM 652 O O . GLN A 1 87 ? 6.119 -4.952 7.456 1.00 83.88 87 GLN A O 1
ATOM 657 N N . SER A 1 88 ? 4.221 -4.376 6.381 1.00 75.31 88 SER A N 1
ATOM 658 C CA . SER A 1 88 ? 3.374 -5.369 7.031 1.00 75.31 88 SER A CA 1
ATOM 659 C C . SER A 1 88 ? 3.521 -6.695 6.298 1.00 75.31 88 SER A C 1
ATOM 661 O O . SER A 1 88 ? 3.352 -6.747 5.079 1.00 75.31 88 SER A O 1
ATOM 663 N N . ASP A 1 89 ? 3.818 -7.754 7.039 1.00 62.38 89 ASP A N 1
ATOM 664 C CA . ASP A 1 89 ? 3.789 -9.116 6.527 1.00 62.38 89 ASP A CA 1
ATOM 665 C C . ASP A 1 89 ? 2.476 -9.788 6.953 1.00 62.38 89 ASP A C 1
ATOM 667 O O . ASP A 1 89 ? 2.227 -9.996 8.146 1.00 62.38 89 ASP A O 1
ATOM 671 N N . SER A 1 90 ? 1.620 -10.084 5.970 1.00 51.44 90 SER A N 1
ATOM 672 C CA . SER A 1 90 ? 0.330 -10.752 6.179 1.00 51.44 90 SER A CA 1
ATOM 673 C C . SER A 1 90 ? 0.479 -12.187 6.677 1.00 51.44 90 SER A C 1
ATOM 675 O O . SER A 1 90 ? -0.436 -12.686 7.323 1.00 51.44 90 SER A O 1
ATOM 677 N N . ASP A 1 91 ? 1.618 -12.837 6.421 1.00 44.47 91 ASP A N 1
ATOM 678 C CA . ASP A 1 91 ? 1.828 -14.249 6.755 1.00 44.47 91 ASP A CA 1
ATOM 679 C C . ASP A 1 91 ? 2.247 -14.440 8.220 1.00 44.47 91 ASP A C 1
ATOM 681 O O . ASP A 1 91 ? 2.143 -15.537 8.766 1.00 44.47 91 ASP A O 1
ATOM 685 N N . THR A 1 92 ? 2.736 -13.384 8.878 1.00 46.38 92 THR A N 1
ATOM 686 C CA . THR A 1 92 ? 3.338 -13.492 10.215 1.00 46.38 92 THR A CA 1
ATOM 687 C C . THR A 1 92 ? 2.692 -12.599 11.270 1.00 46.38 92 THR A C 1
ATOM 689 O O . THR A 1 92 ? 3.032 -12.717 12.449 1.00 46.38 92 THR A O 1
ATOM 692 N N . SER A 1 93 ? 1.765 -11.708 10.893 1.00 54.56 93 SER A N 1
ATOM 693 C CA . SER A 1 93 ? 1.288 -10.636 11.780 1.00 54.56 93 SER A CA 1
ATOM 694 C C . SER A 1 93 ? 2.466 -9.855 12.385 1.00 54.56 93 SER A C 1
ATOM 696 O O . SER A 1 93 ? 2.419 -9.431 13.539 1.00 54.56 93 SER A O 1
ATOM 698 N N . LEU A 1 94 ? 3.566 -9.695 11.636 1.00 51.09 94 LEU A N 1
ATOM 699 C CA . LEU A 1 94 ? 4.749 -8.948 12.058 1.00 51.09 94 LEU A CA 1
ATOM 700 C C . LEU A 1 94 ? 4.937 -7.713 11.170 1.00 51.09 94 LEU A C 1
ATOM 702 O O . LEU A 1 94 ? 4.752 -7.752 9.955 1.00 51.09 94 LEU A O 1
ATOM 706 N N . PHE A 1 95 ? 5.380 -6.615 11.774 1.00 53.62 95 PHE A N 1
ATOM 707 C CA . PHE A 1 95 ? 5.927 -5.477 11.045 1.00 53.62 95 PHE A CA 1
ATOM 708 C C . PHE A 1 95 ? 7.437 -5.663 10.868 1.00 53.62 95 PHE A C 1
ATOM 710 O O . PHE A 1 95 ? 8.154 -5.920 11.843 1.00 53.62 95 PHE A O 1
ATOM 717 N N . LEU A 1 96 ? 7.932 -5.490 9.641 1.00 59.06 96 LEU A N 1
ATOM 718 C CA . LEU A 1 96 ? 9.359 -5.400 9.342 1.00 59.06 96 LEU A CA 1
ATOM 719 C C . LEU A 1 96 ? 9.830 -3.949 9.515 1.00 59.06 96 LEU A C 1
ATOM 721 O O . LEU A 1 96 ? 9.469 -3.069 8.735 1.00 59.06 96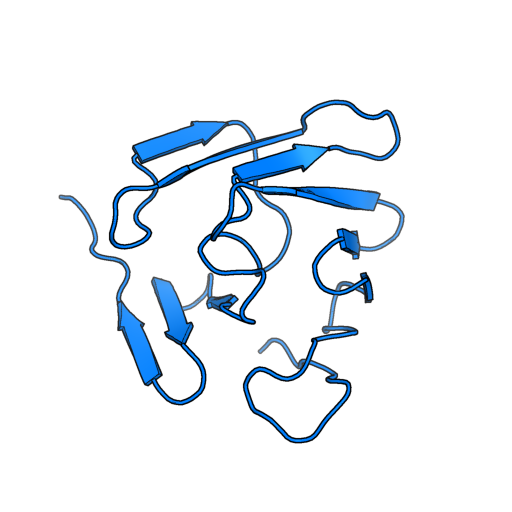 LEU A O 1
ATOM 725 N N . LEU A 1 97 ? 10.662 -3.707 10.529 1.00 63.16 97 LEU A N 1
ATOM 726 C CA . LEU A 1 97 ? 11.288 -2.417 10.831 1.00 63.16 97 LEU A CA 1
ATOM 727 C C . LEU A 1 97 ? 12.778 -2.482 10.462 1.00 63.16 97 LEU A C 1
ATOM 729 O O . LEU A 1 97 ? 13.650 -2.506 11.335 1.00 63.16 97 LEU A O 1
ATOM 733 N N . GLY A 1 98 ? 13.096 -2.579 9.172 1.00 60.97 98 GLY A N 1
ATOM 734 C CA . GLY A 1 98 ? 14.481 -2.762 8.725 1.00 60.97 98 GLY A CA 1
ATOM 735 C C . GLY A 1 98 ? 15.056 -4.107 9.189 1.00 60.97 98 GLY A C 1
ATOM 736 O O . GLY A 1 98 ? 14.692 -5.142 8.645 1.00 60.97 98 GLY A O 1
ATOM 737 N N . HIS A 1 99 ? 15.940 -4.110 10.196 1.00 47.56 99 HIS A N 1
ATOM 738 C CA . HIS A 1 99 ? 16.576 -5.330 10.730 1.00 47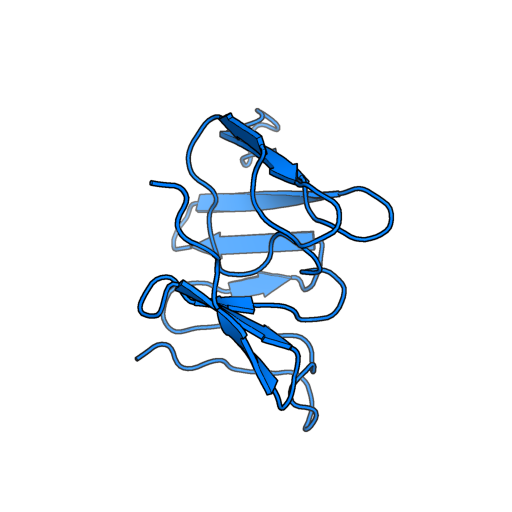.56 99 HIS A CA 1
ATOM 739 C C . HIS A 1 99 ? 15.787 -6.044 11.844 1.00 47.56 99 HIS A C 1
ATOM 741 O O . HIS A 1 99 ? 16.206 -7.110 12.290 1.00 47.56 99 HIS A O 1
ATOM 747 N N . ARG A 1 100 ? 14.670 -5.482 12.327 1.00 44.50 100 ARG A N 1
ATOM 748 C CA . ARG A 1 100 ? 13.911 -6.036 13.467 1.00 44.50 100 ARG A CA 1
ATOM 749 C C . ARG A 1 100 ? 12.452 -6.317 13.107 1.00 44.50 100 ARG A C 1
ATOM 751 O O . ARG A 1 100 ? 11.853 -5.585 12.323 1.00 44.50 100 ARG A O 1
ATOM 758 N N . ARG A 1 101 ? 11.883 -7.368 13.702 1.00 48.72 101 ARG A N 1
ATOM 759 C CA . ARG A 1 101 ? 10.469 -7.755 13.561 1.00 48.72 101 ARG A CA 1
ATOM 760 C C . ARG A 1 101 ? 9.692 -7.347 14.818 1.00 48.72 101 ARG A C 1
ATOM 762 O O . ARG A 1 101 ? 10.182 -7.584 15.919 1.00 48.72 101 ARG A O 1
ATOM 769 N N . LYS A 1 102 ? 8.499 -6.758 14.670 1.00 57.22 102 LYS A N 1
ATOM 770 C CA . LYS A 1 102 ? 7.567 -6.465 15.782 1.00 57.22 102 LYS A CA 1
ATOM 771 C C . LYS A 1 102 ? 6.277 -7.253 15.592 1.00 57.22 102 LYS A C 1
ATOM 773 O O . LYS A 1 102 ? 5.698 -7.168 14.517 1.00 57.22 102 LYS A O 1
ATOM 778 N N . ARG A 1 103 ? 5.813 -7.971 16.620 1.00 52.16 103 ARG A N 1
ATOM 779 C CA . ARG A 1 103 ? 4.508 -8.651 16.600 1.00 52.16 103 ARG A CA 1
ATOM 780 C C . ARG A 1 103 ? 3.370 -7.632 16.634 1.00 52.16 103 ARG A C 1
ATOM 782 O O . ARG A 1 103 ? 3.434 -6.659 17.384 1.00 52.16 103 ARG A O 1
ATOM 789 N N . ARG A 1 104 ? 2.359 -7.838 15.796 1.00 51.38 104 ARG A N 1
ATOM 790 C CA . ARG A 1 104 ? 1.043 -7.210 15.908 1.00 51.38 104 ARG A CA 1
ATOM 791 C C . ARG A 1 104 ? 0.375 -7.849 17.121 1.00 51.38 104 ARG A C 1
ATOM 793 O O . ARG A 1 104 ? 0.280 -9.072 17.186 1.00 51.38 104 ARG A O 1
ATOM 800 N N . GLU A 1 105 ? 0.033 -7.052 18.122 1.00 49.84 105 GLU A N 1
ATOM 801 C CA . GLU A 1 105 ? -0.617 -7.594 19.313 1.00 49.84 105 GLU A CA 1
ATOM 802 C C . GLU A 1 105 ? -2.063 -7.945 18.956 1.00 49.84 105 GLU A C 1
ATOM 804 O O . GLU A 1 105 ? -2.787 -7.143 18.366 1.00 49.84 105 GLU A O 1
ATOM 809 N N . GLU A 1 106 ? -2.431 -9.193 19.226 1.00 41.28 106 GLU A N 1
ATOM 810 C CA . GLU A 1 106 ? -3.773 -9.730 19.041 1.00 41.28 106 GLU A CA 1
ATOM 811 C C . GLU A 1 106 ? -4.609 -9.271 20.238 1.00 41.28 106 GLU A C 1
ATOM 813 O O . GLU A 1 106 ? -4.238 -9.513 21.388 1.00 41.28 106 GLU A O 1
ATOM 818 N N . THR A 1 107 ? -5.685 -8.529 19.984 1.00 45.91 107 THR A N 1
ATOM 819 C CA . THR A 1 107 ? -6.668 -8.214 21.026 1.00 45.91 107 THR A CA 1
ATOM 820 C C . THR A 1 107 ? -7.631 -9.395 21.116 1.00 45.91 107 THR A C 1
ATOM 822 O O . THR A 1 107 ? -8.086 -9.874 20.078 1.00 45.91 107 THR A O 1
ATOM 825 N N . ALA A 1 108 ? -7.845 -9.880 22.342 1.00 37.44 108 ALA A N 1
ATOM 826 C CA . ALA A 1 108 ? -8.695 -11.022 22.682 1.00 37.44 108 ALA A CA 1
ATOM 827 C C . ALA A 1 108 ? -10.161 -10.848 22.258 1.00 37.44 108 ALA A C 1
ATOM 829 O O . ALA A 1 108 ? -10.634 -9.687 22.242 1.00 37.44 108 ALA A O 1
#

Foldseek 3Di:
DKDFDFDDDFLLGFTQDIPAWGDPQPAWIDGPNWIWGFDDDPFWGAFIATPVRDTQKGFDADPVRATPDMDHDDDAQQGGRNNRSWGQDPVQCWIDPRPDTDHDDDDD

Radius of gyration: 13.4 Å; chains: 1; bounding box: 34×29×37 Å

Sequence (108 aa):
TTTYLRNGTSVVAPVIADSGATYTPGVSERRGSASRFYHGDIKNFVEQTDSSGQIVSSQQYDAFGNPVSSTGTWSGPFAYGGRFGYQSDSDTSLFLLGHRRKRREETA